Protein AF-A0AAV4SRV2-F1 (afdb_monomer_lite)

Structure (mmCIF, N/CA/C/O backbone):
data_AF-A0AAV4SRV2-F1
#
_entry.id   AF-A0AAV4SRV2-F1
#
loop_
_atom_site.group_PDB
_atom_site.id
_atom_site.type_symbol
_atom_site.label_atom_id
_atom_site.label_alt_id
_atom_site.label_comp_id
_atom_site.label_asym_id
_atom_site.label_entity_id
_atom_site.label_seq_id
_atom_site.pdbx_PDB_ins_code
_atom_site.Cartn_x
_atom_site.Cartn_y
_atom_site.Cartn_z
_atom_site.occupancy
_atom_site.B_iso_or_equiv
_ato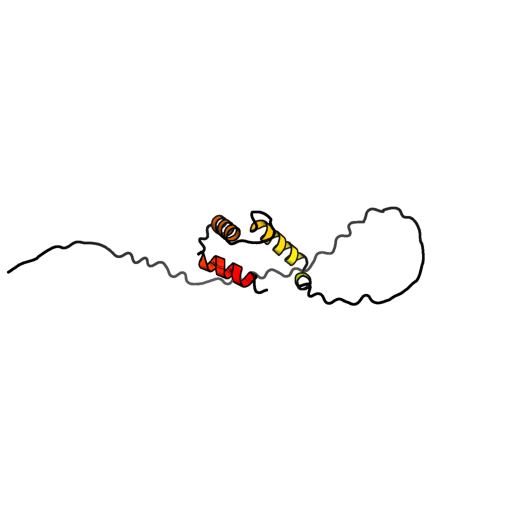m_site.auth_seq_id
_atom_site.auth_comp_id
_atom_site.auth_asym_id
_atom_site.auth_atom_id
_atom_site.pdbx_PDB_model_num
ATOM 1 N N . MET A 1 1 ? -61.526 36.265 12.325 1.00 52.81 1 MET A N 1
ATOM 2 C CA . MET A 1 1 ? -60.778 35.049 12.710 1.00 52.81 1 MET A CA 1
ATOM 3 C C . MET A 1 1 ? -59.721 34.845 11.639 1.00 52.81 1 MET A C 1
ATOM 5 O O . MET A 1 1 ? -60.104 34.505 10.536 1.00 52.81 1 MET A O 1
ATOM 9 N N . GLY A 1 2 ? -58.442 35.132 11.804 1.00 62.72 2 GLY A N 1
ATOM 10 C CA . GLY A 1 2 ? -57.659 35.759 12.860 1.00 62.72 2 GLY A CA 1
ATOM 11 C C . GLY A 1 2 ? -56.287 36.057 12.237 1.00 62.72 2 GLY A C 1
ATOM 12 O O . GLY A 1 2 ? -55.837 35.301 11.379 1.00 62.72 2 GLY A O 1
ATOM 13 N N . ASP A 1 3 ? -55.694 37.185 12.610 1.00 60.69 3 ASP A N 1
ATOM 14 C CA . ASP A 1 3 ? -54.291 37.527 12.382 1.00 60.69 3 ASP A CA 1
ATOM 15 C C . ASP A 1 3 ? -53.353 36.441 12.916 1.00 60.69 3 ASP A C 1
ATOM 17 O O . ASP A 1 3 ? -53.481 36.066 14.079 1.00 60.69 3 ASP A O 1
ATOM 21 N N . GLU A 1 4 ? -52.346 36.044 12.135 1.00 72.44 4 GLU A N 1
ATOM 22 C CA . GLU A 1 4 ? -51.075 35.558 12.684 1.00 72.44 4 GLU A CA 1
ATOM 23 C C . GLU A 1 4 ? -49.892 36.104 11.872 1.00 72.44 4 GLU A C 1
ATOM 25 O O . GLU A 1 4 ? -49.326 35.467 10.985 1.00 72.44 4 GLU A O 1
ATOM 30 N N . ASP A 1 5 ? -49.493 37.321 12.233 1.00 67.56 5 ASP A N 1
ATOM 31 C CA . ASP A 1 5 ? -48.118 37.795 12.137 1.00 67.56 5 ASP A CA 1
ATOM 32 C C . ASP A 1 5 ? -47.191 36.960 13.035 1.00 67.56 5 ASP A C 1
ATOM 34 O O . ASP A 1 5 ? -47.364 36.947 14.258 1.00 67.56 5 ASP A O 1
ATOM 38 N N . LYS A 1 6 ? -46.099 36.402 12.483 1.00 63.06 6 LYS A N 1
ATOM 39 C CA . LYS A 1 6 ? -44.810 36.396 13.206 1.00 63.06 6 LYS A CA 1
ATOM 40 C C . LYS A 1 6 ? -43.573 36.143 12.326 1.00 63.06 6 LYS A C 1
ATOM 42 O O . LYS A 1 6 ? -43.187 35.010 12.074 1.00 63.06 6 LYS A O 1
ATOM 47 N N . LYS A 1 7 ? -42.855 37.252 12.089 1.00 60.22 7 LYS A N 1
ATOM 48 C CA . LYS A 1 7 ? -41.436 37.454 12.472 1.00 60.22 7 LYS A CA 1
ATOM 49 C C . LYS A 1 7 ? -40.400 36.725 11.605 1.00 60.22 7 LYS A C 1
ATOM 51 O O . LYS A 1 7 ? -40.141 35.542 11.749 1.00 60.22 7 LYS A O 1
ATOM 56 N N . GLU A 1 8 ? -39.809 37.421 10.637 1.00 56.09 8 GLU A N 1
ATOM 57 C CA . GLU A 1 8 ? -38.620 38.282 10.795 1.00 56.09 8 GLU A CA 1
ATOM 58 C C . GLU A 1 8 ? -37.429 37.576 11.465 1.00 56.09 8 GLU A C 1
ATOM 60 O O . GLU A 1 8 ? -37.512 37.182 12.628 1.00 56.09 8 GLU A O 1
ATOM 65 N N . LYS A 1 9 ? -36.289 37.630 10.755 1.00 55.72 9 LYS A N 1
ATOM 66 C CA . LYS A 1 9 ? -34.881 37.704 11.207 1.00 55.72 9 LYS A CA 1
ATOM 67 C C . LYS A 1 9 ? -34.056 36.553 10.638 1.00 55.72 9 LYS A C 1
ATOM 69 O O . LYS A 1 9 ? -34.422 35.405 10.769 1.00 55.72 9 LYS A O 1
ATOM 74 N N . LYS A 1 10 ? -32.871 36.765 10.079 1.00 57.16 10 LYS A N 1
ATOM 75 C CA . LYS A 1 10 ? -32.070 37.952 9.749 1.00 57.16 10 LYS A CA 1
ATOM 76 C C . LYS A 1 10 ? -30.800 37.352 9.137 1.00 57.16 10 LYS A C 1
ATOM 78 O O . LYS A 1 10 ? -30.345 36.341 9.653 1.00 57.16 10 LYS A O 1
ATOM 83 N N . LYS A 1 11 ? -30.138 38.128 8.269 1.00 60.28 11 LYS A N 1
ATOM 84 C CA . LYS A 1 11 ? -28.663 38.202 8.167 1.00 60.28 11 LYS A CA 1
ATOM 85 C C . LYS A 1 11 ? -27.977 36.968 7.529 1.00 60.28 11 LYS A C 1
ATOM 87 O O . LYS A 1 11 ? -28.350 35.845 7.778 1.00 60.28 11 LYS A O 1
ATOM 92 N N . LYS A 1 12 ? -26.906 37.086 6.746 1.00 58.09 12 LYS A N 1
ATOM 93 C CA . LYS A 1 12 ? -26.068 38.230 6.364 1.00 58.09 12 LYS A CA 1
ATOM 94 C C . LYS A 1 12 ? -25.006 37.704 5.387 1.00 58.09 12 LYS A C 1
ATOM 96 O O . LYS A 1 12 ? -24.387 36.690 5.651 1.00 58.09 12 LYS A O 1
ATOM 101 N N . SER A 1 13 ? -24.796 38.467 4.319 1.00 55.97 13 SER A N 1
ATOM 102 C CA . SER A 1 13 ? -23.515 38.702 3.637 1.00 55.97 13 SER A CA 1
ATOM 103 C C . SER A 1 13 ? -22.696 37.525 3.092 1.00 55.97 13 SER A C 1
ATOM 105 O O . SER A 1 13 ? -21.892 36.922 3.785 1.00 55.97 13 SER A O 1
ATOM 107 N N . LYS A 1 14 ? -22.724 37.406 1.760 1.00 54.03 14 LYS A N 1
ATOM 108 C CA . LYS A 1 14 ? -21.634 37.853 0.869 1.00 54.03 14 LYS A CA 1
ATOM 109 C C . LYS A 1 14 ? -20.216 37.715 1.452 1.00 54.03 14 LYS A C 1
ATOM 111 O O . LYS A 1 14 ? -19.755 38.621 2.144 1.00 54.03 14 LYS A O 1
ATOM 116 N N . LYS A 1 15 ? -19.466 36.712 0.990 1.00 60.91 15 LYS A N 1
ATOM 117 C CA . LYS A 1 15 ? -18.038 36.904 0.709 1.00 60.91 15 LYS A CA 1
ATOM 118 C C . LYS A 1 15 ? -17.620 36.133 -0.539 1.00 60.91 15 LYS A C 1
ATOM 120 O O . LYS A 1 15 ? -17.230 34.980 -0.508 1.00 60.91 15 LYS A O 1
ATOM 125 N N . LYS A 1 16 ? -17.739 36.859 -1.647 1.00 56.34 16 LYS A N 1
ATOM 126 C CA . LYS A 1 16 ? -16.985 36.691 -2.883 1.00 56.34 16 LYS A CA 1
ATOM 127 C C . LYS A 1 16 ? -15.516 36.971 -2.546 1.00 56.34 16 LYS A C 1
ATOM 129 O O . LYS A 1 16 ? -15.200 38.127 -2.267 1.00 56.34 16 LYS A O 1
ATOM 134 N N . SER A 1 17 ? -14.649 35.962 -2.532 1.00 44.91 17 SER A N 1
ATOM 135 C CA . SER A 1 17 ? -13.218 36.188 -2.753 1.00 44.91 17 SER A CA 1
ATOM 136 C C . SER A 1 17 ? -12.937 35.898 -4.218 1.00 44.91 17 SER A C 1
ATOM 138 O O . SER A 1 17 ? -12.954 34.758 -4.666 1.00 44.91 17 SER A O 1
ATOM 140 N N . ALA A 1 18 ? -12.768 36.983 -4.963 1.00 54.28 18 ALA A N 1
ATOM 141 C CA . ALA A 1 18 ? -11.966 36.967 -6.164 1.00 54.28 18 ALA A CA 1
ATOM 142 C C . ALA A 1 18 ? -10.503 36.927 -5.717 1.00 54.28 18 ALA A C 1
ATOM 144 O O . ALA A 1 18 ? -10.102 37.744 -4.890 1.00 54.28 18 ALA A O 1
ATOM 145 N N . GLN A 1 19 ? -9.757 35.976 -6.249 1.00 52.06 19 GLN A N 1
ATOM 146 C CA . GLN A 1 19 ? -8.304 35.925 -6.250 1.00 52.06 19 GLN A CA 1
ATOM 147 C C . GLN A 1 19 ? -7.971 34.920 -7.352 1.00 52.06 19 GLN A C 1
ATOM 149 O O . GLN A 1 19 ? -8.610 33.877 -7.412 1.00 52.06 19 GLN A O 1
ATOM 154 N N . GLU A 1 20 ? -7.071 35.119 -8.288 1.00 45.84 20 GLU A N 1
ATOM 155 C CA . GLU A 1 20 ? -6.366 36.252 -8.876 1.00 45.84 20 GLU A CA 1
ATOM 156 C C . GLU A 1 20 ? -5.844 35.627 -10.180 1.00 45.84 20 GLU A C 1
ATOM 158 O O . GLU A 1 20 ? -5.565 34.427 -10.224 1.00 45.84 20 GLU A O 1
ATOM 163 N N . ALA A 1 21 ? -5.830 36.382 -11.272 1.00 44.75 21 ALA A N 1
ATOM 164 C CA . ALA A 1 21 ? -5.199 35.908 -12.489 1.00 44.75 21 ALA A CA 1
ATOM 165 C C . ALA A 1 21 ? -3.688 35.919 -12.253 1.00 44.75 21 ALA A C 1
ATOM 167 O O . ALA A 1 21 ? -3.121 37.001 -12.141 1.00 44.75 21 ALA A O 1
ATOM 168 N N . ASP A 1 22 ? -3.063 34.747 -12.201 1.00 44.78 22 ASP A N 1
ATOM 169 C CA . ASP A 1 22 ? -1.639 34.632 -12.481 1.00 44.78 22 ASP A CA 1
ATOM 170 C C . ASP A 1 22 ? -1.498 34.063 -13.889 1.00 44.78 22 ASP A C 1
ATOM 172 O O . ASP A 1 22 ? -1.885 32.933 -14.200 1.00 44.78 22 ASP A O 1
ATOM 176 N N . ALA A 1 23 ? -1.091 34.958 -14.776 1.00 47.69 23 ALA A N 1
ATOM 177 C CA . ALA A 1 23 ? -0.815 34.678 -16.158 1.00 47.69 23 ALA A CA 1
ATOM 178 C C . ALA A 1 23 ? 0.698 34.576 -16.319 1.00 47.69 23 ALA A C 1
ATOM 180 O O . ALA A 1 23 ? 1.412 35.523 -16.011 1.00 47.69 23 ALA A O 1
ATOM 181 N N . SER A 1 24 ? 1.092 33.497 -16.990 1.00 49.19 24 SER A N 1
ATOM 182 C CA . SER A 1 24 ? 2.280 33.377 -17.832 1.00 49.19 24 SER A CA 1
ATOM 183 C C . SER A 1 24 ? 3.637 33.114 -17.184 1.00 49.19 24 SER A C 1
ATOM 185 O O . SER A 1 24 ? 4.168 33.934 -16.451 1.00 49.19 24 SER A O 1
ATOM 187 N N . GLN A 1 25 ? 4.240 32.073 -17.778 1.00 49.16 25 GLN A N 1
ATOM 188 C CA . GLN A 1 25 ? 5.669 31.796 -17.962 1.00 49.16 25 GLN A CA 1
ATOM 189 C C . GLN A 1 25 ? 6.332 31.276 -16.684 1.00 49.16 25 GLN A C 1
ATOM 191 O O . GLN A 1 25 ? 6.283 31.925 -15.661 1.00 49.16 25 GLN A O 1
ATOM 196 N N . ASP A 1 26 ? 6.887 30.071 -16.656 1.00 49.72 26 ASP A N 1
ATOM 197 C CA . ASP A 1 26 ? 7.746 29.458 -17.664 1.00 49.72 26 ASP A CA 1
ATOM 198 C C . ASP A 1 26 ? 7.645 27.925 -17.644 1.00 49.72 26 ASP A C 1
ATOM 200 O O . ASP A 1 26 ? 7.465 27.274 -16.618 1.00 49.72 26 ASP A O 1
ATOM 204 N N . GLY A 1 27 ? 7.715 27.336 -18.837 1.00 52.62 27 GLY A N 1
ATOM 205 C CA . GLY A 1 27 ? 8.035 25.930 -18.965 1.00 52.62 27 GLY A CA 1
ATOM 206 C C . GLY A 1 27 ? 9.537 25.776 -18.807 1.00 52.62 27 GLY A C 1
ATOM 207 O O . GLY A 1 27 ? 10.268 26.013 -19.764 1.00 52.62 27 GLY A O 1
ATOM 208 N N . GLU A 1 28 ? 9.986 25.324 -17.645 1.00 45.34 28 GLU A N 1
ATOM 209 C CA . GLU A 1 28 ? 11.211 24.542 -17.568 1.00 45.34 28 GLU A CA 1
ATOM 210 C C . GLU A 1 28 ? 10.825 23.067 -17.632 1.00 45.34 28 GLU A C 1
ATOM 212 O O . GLU A 1 28 ? 10.387 22.434 -16.671 1.00 45.34 28 GLU A O 1
ATOM 217 N N . THR A 1 29 ? 10.996 22.498 -18.822 1.00 47.03 29 THR A N 1
ATOM 218 C CA . THR A 1 29 ? 11.353 21.093 -18.919 1.00 47.03 29 THR A CA 1
ATOM 219 C C . THR A 1 29 ? 12.584 20.912 -18.039 1.00 47.03 29 THR A C 1
ATOM 221 O O . THR A 1 29 ? 13.660 21.380 -18.407 1.00 47.03 29 THR A O 1
ATOM 224 N N . MET A 1 30 ? 12.459 20.241 -16.894 1.00 43.00 30 MET A N 1
ATOM 225 C CA . MET A 1 30 ? 13.624 19.598 -16.300 1.00 43.00 30 MET A CA 1
ATOM 226 C C . MET A 1 30 ? 14.063 18.510 -17.282 1.00 43.00 30 MET A C 1
ATOM 228 O O . MET A 1 30 ? 13.674 17.347 -17.190 1.00 43.00 30 MET A O 1
ATOM 232 N N . SER A 1 31 ? 14.850 18.919 -18.275 1.00 51.38 31 SER A N 1
ATOM 233 C CA . SER A 1 31 ? 15.871 18.094 -18.887 1.00 51.38 31 SER A CA 1
ATOM 234 C C . SER A 1 31 ? 16.780 17.656 -17.749 1.00 51.38 31 SER A C 1
ATOM 236 O O . SER A 1 31 ? 17.741 18.339 -17.400 1.00 51.38 31 SER A O 1
ATOM 238 N N . VAL A 1 32 ? 16.420 16.535 -17.124 1.00 59.53 32 VAL A N 1
ATOM 239 C CA . VAL A 1 32 ? 17.403 15.709 -16.444 1.00 59.53 32 VAL A CA 1
ATOM 240 C C . VAL A 1 32 ? 18.340 15.243 -17.542 1.00 59.53 32 VAL A C 1
ATOM 242 O O . VAL A 1 32 ? 18.019 14.374 -18.348 1.00 59.53 32 VAL A O 1
ATOM 245 N N . ASP A 1 33 ? 19.428 15.996 -17.641 1.00 46.66 33 ASP A N 1
ATOM 246 C CA . ASP A 1 33 ? 20.630 15.684 -18.378 1.00 46.66 33 ASP A CA 1
ATOM 247 C C . ASP A 1 33 ? 20.924 14.196 -18.193 1.00 46.66 33 ASP A C 1
ATOM 249 O O . ASP A 1 33 ? 21.262 13.720 -17.108 1.00 46.66 33 ASP A O 1
ATOM 253 N N . GLU A 1 34 ? 20.687 13.455 -19.268 1.00 55.88 34 GLU A N 1
ATOM 254 C CA . GLU A 1 34 ? 21.240 12.136 -19.474 1.00 55.88 34 GLU A CA 1
ATOM 255 C C . GLU A 1 34 ? 22.753 12.325 -19.575 1.00 55.88 34 GLU A C 1
ATOM 257 O O . GLU A 1 34 ? 23.307 12.494 -20.659 1.00 55.88 34 GLU A O 1
ATOM 262 N N . THR A 1 35 ? 23.419 12.345 -18.423 1.00 52.38 35 THR A N 1
ATOM 263 C CA . THR A 1 35 ? 24.854 12.110 -18.329 1.00 52.38 35 THR A CA 1
ATOM 264 C C . THR A 1 35 ? 25.058 10.612 -18.113 1.00 52.38 35 THR A C 1
ATOM 266 O O . THR A 1 35 ? 24.882 10.115 -16.994 1.00 52.38 35 THR A O 1
ATOM 269 N N . PRO A 1 36 ? 25.387 9.844 -19.168 1.00 54.22 36 PRO A N 1
ATOM 270 C CA . PRO A 1 36 ? 25.840 8.481 -18.990 1.00 54.22 36 PRO A CA 1
ATOM 271 C C . PRO A 1 36 ? 27.238 8.461 -18.350 1.00 54.22 36 PRO A C 1
ATOM 273 O O . PRO A 1 36 ? 28.160 9.140 -18.799 1.00 54.22 36 PRO A O 1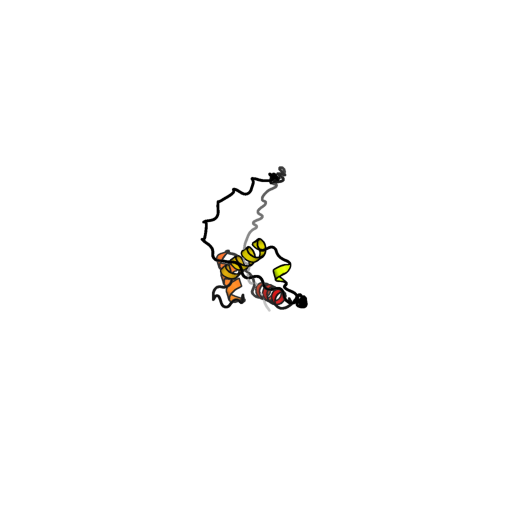
ATOM 276 N N . ASP A 1 37 ? 27.343 7.602 -17.334 1.00 49.81 37 ASP A N 1
ATOM 277 C CA . ASP A 1 37 ? 28.541 6.973 -16.767 1.00 49.81 37 ASP A CA 1
ATOM 278 C C . ASP A 1 37 ? 29.446 7.790 -15.827 1.00 49.81 37 ASP A C 1
ATOM 280 O O . ASP A 1 37 ? 29.909 8.892 -16.118 1.00 49.81 37 ASP A O 1
ATOM 284 N N . PRO A 1 38 ? 29.824 7.157 -14.702 1.00 50.41 38 PRO A N 1
ATOM 285 C CA . PRO A 1 38 ? 31.197 6.657 -14.678 1.00 50.41 38 PRO A CA 1
ATOM 286 C C . PRO A 1 38 ? 31.312 5.167 -14.306 1.00 50.41 38 PRO A C 1
ATOM 288 O O . PRO A 1 38 ? 30.833 4.717 -13.269 1.00 50.41 38 PRO A O 1
ATOM 291 N N . VAL A 1 39 ? 31.998 4.440 -15.196 1.00 55.00 39 VAL A N 1
ATOM 292 C CA . VAL A 1 39 ? 32.912 3.298 -14.983 1.00 55.00 39 VAL A CA 1
ATOM 293 C C . VAL A 1 39 ? 32.802 2.517 -13.657 1.00 55.00 39 VAL A C 1
ATOM 295 O O . VAL A 1 39 ? 33.062 3.083 -12.596 1.00 55.00 39 VAL A O 1
ATOM 298 N N . PRO A 1 40 ? 32.569 1.185 -13.686 1.00 57.84 40 PRO A N 1
ATOM 299 C CA . PRO A 1 40 ? 32.661 0.367 -12.481 1.00 57.84 40 PRO A CA 1
ATOM 300 C C . PRO A 1 40 ? 34.095 0.389 -11.934 1.00 57.84 40 PRO A C 1
ATOM 302 O O . PRO A 1 40 ? 35.032 -0.122 -12.552 1.00 57.84 40 PRO A O 1
ATOM 305 N N . GLU A 1 41 ? 34.254 1.001 -10.763 1.00 54.41 41 GLU A N 1
ATOM 306 C CA . GLU A 1 41 ? 35.500 1.047 -10.014 1.00 54.41 41 GLU A CA 1
ATOM 307 C C . GLU A 1 41 ? 35.839 -0.364 -9.512 1.00 54.41 41 GLU A C 1
ATOM 309 O O . GLU A 1 41 ? 35.104 -1.000 -8.755 1.00 54.41 41 GLU A O 1
ATOM 314 N N . SER A 1 42 ? 36.960 -0.873 -10.014 1.00 58.97 42 SER A N 1
ATOM 315 C CA . SER A 1 42 ? 37.566 -2.151 -9.665 1.00 58.97 42 SER A CA 1
ATOM 316 C C . SER A 1 42 ? 37.974 -2.173 -8.188 1.00 58.97 42 SER A C 1
ATOM 318 O O . SER A 1 42 ? 39.097 -1.801 -7.848 1.00 58.97 42 SER A O 1
ATOM 320 N N . ILE A 1 43 ? 37.098 -2.664 -7.312 1.00 60.28 43 ILE A N 1
ATOM 321 C CA . ILE A 1 43 ? 37.473 -3.047 -5.946 1.00 60.28 43 ILE A CA 1
ATOM 322 C C . ILE A 1 43 ? 38.065 -4.469 -6.005 1.00 60.28 43 ILE A C 1
ATOM 324 O O . ILE A 1 43 ? 37.368 -5.388 -6.436 1.00 60.28 43 ILE A O 1
ATOM 328 N N . PRO A 1 44 ? 39.336 -4.687 -5.613 1.00 47.59 44 PRO A N 1
ATOM 329 C CA . PRO A 1 44 ? 39.943 -6.014 -5.637 1.00 47.59 44 PRO A CA 1
ATOM 330 C C . PRO A 1 44 ? 39.322 -6.921 -4.564 1.00 47.59 44 PRO A C 1
ATOM 332 O O . PRO A 1 44 ? 39.259 -6.562 -3.388 1.00 47.59 44 PRO A O 1
ATOM 335 N N . GLU A 1 45 ? 38.877 -8.110 -4.971 1.00 53.28 45 GLU A N 1
ATOM 336 C CA . GLU A 1 45 ? 38.341 -9.137 -4.073 1.00 53.28 45 GLU A CA 1
ATOM 337 C C . GLU A 1 45 ? 39.419 -9.668 -3.098 1.00 53.28 45 GLU A C 1
ATOM 339 O O . GLU A 1 45 ? 40.579 -9.845 -3.490 1.00 53.28 45 GLU A O 1
ATOM 344 N N . PRO A 1 46 ? 39.072 -9.973 -1.830 1.00 46.59 46 PRO A N 1
ATOM 345 C CA . PRO A 1 46 ? 39.982 -10.635 -0.901 1.00 46.59 46 PRO A CA 1
ATOM 346 C C . PRO A 1 46 ? 40.240 -12.087 -1.329 1.00 46.59 46 PRO A C 1
ATOM 348 O O . PRO A 1 46 ? 39.322 -12.887 -1.499 1.00 46.59 46 PRO A O 1
ATOM 351 N N . ILE A 1 47 ? 41.522 -12.427 -1.468 1.00 49.97 47 ILE A N 1
ATOM 352 C CA . ILE A 1 47 ? 42.026 -13.738 -1.890 1.00 49.97 47 ILE A CA 1
ATOM 353 C C . ILE A 1 47 ? 41.689 -14.777 -0.812 1.00 49.97 47 ILE A C 1
ATOM 355 O O . ILE A 1 47 ? 42.363 -14.860 0.216 1.00 49.97 47 ILE A O 1
ATOM 359 N N . ILE A 1 48 ? 40.653 -15.582 -1.043 1.00 54.53 48 ILE A N 1
ATOM 360 C CA . ILE A 1 48 ? 40.366 -16.761 -0.223 1.00 54.53 48 ILE A CA 1
ATOM 361 C C . ILE A 1 48 ? 41.108 -17.949 -0.840 1.00 54.53 48 ILE A C 1
ATOM 363 O O . ILE A 1 48 ? 40.832 -18.385 -1.955 1.00 54.53 48 ILE A O 1
ATOM 367 N N . THR A 1 49 ? 42.102 -18.432 -0.105 1.00 45.84 49 THR A N 1
ATOM 368 C CA . THR A 1 49 ? 42.933 -19.600 -0.407 1.00 45.84 49 THR A CA 1
ATOM 369 C C . THR A 1 49 ? 42.095 -20.865 -0.677 1.00 45.84 49 THR A C 1
ATOM 371 O O . THR A 1 49 ? 41.132 -21.144 0.033 1.00 45.84 49 THR A O 1
ATOM 374 N N . ALA A 1 50 ? 42.503 -21.623 -1.704 1.00 43.44 50 ALA A N 1
ATOM 375 C CA . ALA A 1 50 ? 41.900 -22.852 -2.250 1.00 43.44 50 ALA A CA 1
ATOM 376 C C . ALA A 1 50 ? 41.724 -24.017 -1.239 1.00 43.44 50 ALA A C 1
ATOM 378 O O . ALA A 1 50 ? 42.275 -23.961 -0.137 1.00 43.44 50 ALA A O 1
ATOM 379 N N . PRO A 1 51 ? 41.028 -25.123 -1.612 1.00 53.56 51 PRO A N 1
ATOM 380 C CA . PRO A 1 51 ? 41.750 -26.258 -2.227 1.00 53.56 51 PRO A CA 1
ATOM 381 C C . PRO A 1 51 ? 40.888 -27.051 -3.269 1.00 53.56 51 PRO A C 1
ATOM 383 O O . PRO A 1 51 ? 39.952 -26.485 -3.824 1.00 53.56 51 PRO A O 1
ATOM 386 N N . PRO A 1 52 ? 41.247 -28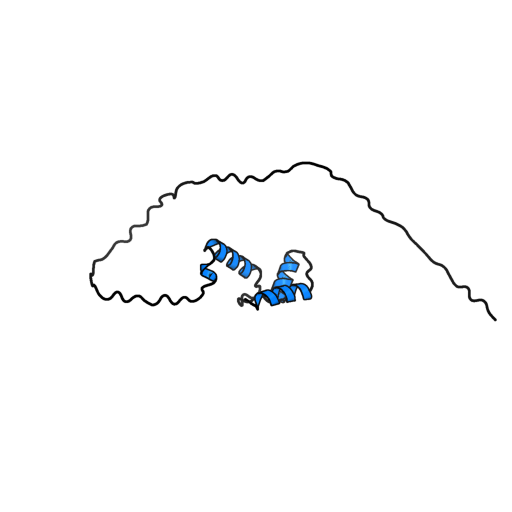.289 -3.674 1.00 51.88 52 PRO A N 1
ATOM 387 C CA . PRO A 1 52 ? 41.601 -28.673 -5.036 1.00 51.88 52 PRO A CA 1
ATOM 388 C C . PRO A 1 52 ? 40.456 -29.290 -5.865 1.00 51.88 52 PRO A C 1
ATOM 390 O O . PRO A 1 52 ? 39.373 -29.622 -5.391 1.00 51.88 52 PRO A O 1
ATOM 393 N N . THR A 1 53 ? 40.782 -29.474 -7.141 1.00 53.06 53 THR A N 1
ATOM 394 C CA . THR A 1 53 ? 40.040 -30.136 -8.215 1.00 53.06 53 THR A CA 1
ATOM 395 C C . THR A 1 53 ? 39.415 -31.488 -7.846 1.00 53.06 53 THR A C 1
ATOM 397 O O . THR A 1 53 ? 40.063 -32.381 -7.304 1.00 53.06 53 THR A O 1
ATOM 400 N N . MET A 1 54 ? 38.166 -31.688 -8.276 1.00 57.06 54 MET A N 1
ATOM 401 C CA . MET A 1 54 ? 37.616 -33.015 -8.556 1.00 57.06 54 MET A CA 1
ATOM 402 C C . MET A 1 54 ? 36.649 -32.956 -9.741 1.00 57.06 54 MET A C 1
ATOM 404 O O . MET A 1 54 ? 35.518 -32.483 -9.657 1.00 57.06 54 MET A O 1
ATOM 408 N N . GLU A 1 55 ? 37.142 -33.438 -10.876 1.00 55.44 55 GLU A N 1
ATOM 409 C CA . GLU A 1 55 ? 36.385 -33.707 -12.089 1.00 55.44 55 GLU A CA 1
ATOM 410 C C . GLU A 1 55 ? 35.427 -34.888 -11.865 1.00 55.44 55 GLU A C 1
ATOM 412 O O . GLU A 1 55 ? 35.851 -35.964 -11.439 1.00 55.44 55 GLU A O 1
ATOM 417 N N . LYS A 1 56 ? 34.144 -34.737 -12.224 1.00 49.91 56 LYS A N 1
ATOM 418 C CA . LYS A 1 56 ? 33.277 -35.867 -12.604 1.00 49.91 56 LYS A CA 1
ATOM 419 C C . LYS A 1 56 ? 32.104 -35.403 -13.469 1.00 49.91 56 LYS A C 1
ATOM 421 O O . LYS A 1 56 ? 31.188 -34.723 -13.022 1.00 49.91 56 LYS A O 1
ATOM 426 N N . LYS A 1 57 ? 32.143 -35.816 -14.737 1.00 48.16 57 LYS A N 1
ATOM 427 C CA . LYS A 1 57 ? 31.059 -35.719 -15.723 1.00 48.16 57 LYS A CA 1
ATOM 428 C C . LYS A 1 57 ? 29.896 -36.627 -15.298 1.00 48.16 57 LYS A C 1
ATOM 430 O O . LYS A 1 57 ? 30.137 -37.807 -15.067 1.00 48.16 57 LYS A O 1
ATOM 435 N N . SER A 1 58 ? 28.652 -36.134 -15.268 1.00 39.50 58 SER A N 1
ATOM 436 C CA . SER A 1 58 ? 27.459 -36.930 -15.635 1.00 39.50 58 SER A CA 1
ATOM 437 C C . SER A 1 58 ? 26.149 -36.117 -15.670 1.00 39.50 58 SER A C 1
ATOM 439 O O . SER A 1 58 ? 25.765 -35.451 -14.717 1.00 39.50 58 SER A O 1
ATOM 441 N N . SER A 1 59 ? 25.420 -36.272 -16.781 1.00 49.56 59 SER A N 1
ATOM 442 C CA . SER A 1 59 ? 23.979 -36.029 -16.983 1.00 49.56 59 SER A CA 1
ATOM 443 C C . SER A 1 59 ? 23.434 -34.590 -17.014 1.00 49.56 59 SER A C 1
ATOM 445 O O . SER A 1 59 ? 22.757 -34.106 -16.112 1.00 49.56 59 SER A O 1
ATOM 447 N N . THR A 1 60 ? 23.555 -33.972 -18.188 1.00 54.34 60 THR A N 1
ATOM 448 C CA . THR A 1 60 ? 22.599 -32.976 -18.684 1.00 54.34 60 THR A CA 1
ATOM 449 C C . THR A 1 60 ? 21.222 -33.631 -18.855 1.00 54.34 60 THR A C 1
ATOM 451 O O . THR A 1 60 ? 20.944 -34.237 -19.889 1.00 54.34 60 THR A O 1
ATOM 454 N N . LYS A 1 61 ? 20.322 -33.508 -17.874 1.00 57.47 61 LYS A N 1
ATOM 455 C CA . LYS A 1 61 ? 18.879 -33.653 -18.125 1.00 57.47 61 LYS A CA 1
ATOM 456 C C . LYS A 1 61 ? 18.190 -32.378 -17.678 1.00 57.47 61 LYS A C 1
ATOM 458 O O . LYS A 1 61 ? 18.024 -32.118 -16.492 1.00 57.47 61 LYS A O 1
ATOM 463 N N . ARG A 1 62 ? 17.874 -31.559 -18.682 1.00 60.25 62 ARG A N 1
ATOM 464 C CA . ARG A 1 62 ? 17.231 -30.248 -18.584 1.00 60.25 62 ARG A CA 1
ATOM 465 C C . ARG A 1 62 ? 16.048 -30.355 -17.624 1.00 60.25 62 ARG A C 1
ATOM 467 O O . ARG A 1 62 ? 15.044 -30.992 -17.937 1.00 60.25 62 ARG A O 1
ATOM 474 N N . LYS A 1 63 ? 16.207 -29.774 -16.436 1.00 56.78 63 LYS A N 1
ATOM 475 C CA . LYS A 1 63 ? 15.123 -29.596 -15.476 1.00 56.78 63 LYS A CA 1
ATOM 476 C C . LYS A 1 63 ? 14.091 -28.729 -16.182 1.00 56.78 63 LYS A C 1
ATOM 478 O O . LYS A 1 63 ? 14.439 -27.657 -16.672 1.00 56.78 63 LYS A O 1
ATOM 483 N N . ALA A 1 64 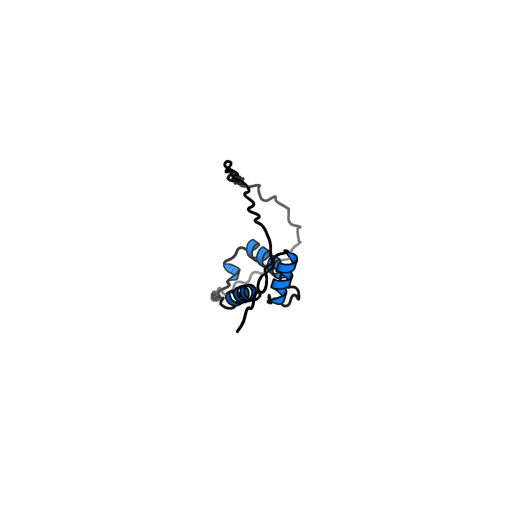? 12.876 -29.254 -16.330 1.00 61.59 64 ALA A N 1
ATOM 484 C CA . ALA A 1 64 ? 11.780 -28.546 -16.967 1.00 61.59 64 ALA A CA 1
ATOM 485 C C . ALA A 1 64 ? 11.726 -27.130 -16.391 1.00 61.59 64 ALA A C 1
ATOM 487 O O . ALA A 1 64 ? 11.675 -26.965 -15.168 1.00 61.59 64 ALA A O 1
ATOM 488 N N . HIS A 1 65 ? 11.784 -26.136 -17.276 1.00 58.75 65 HIS A N 1
ATOM 489 C CA . HIS A 1 65 ? 11.415 -24.773 -16.954 1.00 58.75 65 HIS A CA 1
ATOM 490 C C . HIS A 1 65 ? 9.942 -24.845 -16.562 1.00 58.75 65 HIS A C 1
ATOM 492 O O . HIS A 1 65 ? 9.054 -24.782 -17.410 1.00 58.75 65 HIS A O 1
ATOM 498 N N . ARG A 1 66 ? 9.680 -25.111 -15.278 1.00 57.50 66 ARG A N 1
ATOM 499 C CA . ARG A 1 66 ? 8.374 -24.853 -14.703 1.00 57.50 66 ARG A CA 1
ATOM 500 C C . ARG A 1 66 ? 8.225 -23.353 -14.835 1.00 57.50 66 ARG A C 1
ATOM 502 O O . ARG A 1 66 ? 8.825 -22.603 -14.076 1.00 57.50 66 ARG A O 1
ATOM 509 N N . CYS A 1 67 ? 7.505 -22.946 -15.872 1.00 57.22 67 CYS A N 1
ATOM 510 C CA . CYS A 1 67 ? 6.965 -21.611 -15.997 1.00 57.22 67 CYS A CA 1
ATOM 511 C C . CYS A 1 67 ? 5.911 -21.490 -14.893 1.00 57.22 67 CYS A C 1
ATOM 513 O O . CYS A 1 67 ? 4.724 -21.688 -15.115 1.00 57.22 67 CYS A O 1
ATOM 515 N N . GLY A 1 68 ? 6.385 -21.330 -13.658 1.00 61.53 68 GLY A N 1
ATOM 516 C CA . GLY A 1 68 ? 5.612 -20.679 -12.624 1.00 61.53 68 GLY A CA 1
ATOM 517 C C . GLY A 1 68 ? 5.643 -19.206 -12.981 1.00 61.53 68 GLY A C 1
ATOM 518 O O . GLY A 1 68 ? 6.718 -18.649 -13.216 1.00 61.53 68 GLY A O 1
ATOM 519 N N . SER A 1 69 ? 4.472 -18.611 -13.114 1.00 64.38 69 SER A N 1
ATOM 520 C CA . SER A 1 69 ? 4.269 -17.184 -13.311 1.00 64.38 69 SER A CA 1
ATOM 521 C C . SER A 1 69 ? 4.802 -16.422 -12.094 1.00 64.38 69 SER A C 1
ATOM 523 O O . SER A 1 69 ? 4.059 -16.054 -11.191 1.00 64.38 69 SER A O 1
ATOM 525 N N . ASN A 1 70 ? 6.120 -16.210 -12.043 1.00 79.56 70 ASN A N 1
ATOM 526 C CA . ASN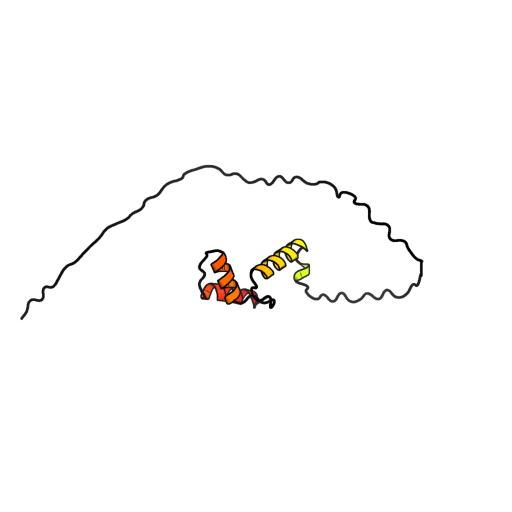 A 1 70 ? 6.740 -15.322 -11.071 1.00 79.56 70 ASN A CA 1
ATOM 527 C C . ASN A 1 70 ? 6.444 -13.887 -11.507 1.00 79.56 70 ASN A C 1
ATOM 529 O O . ASN A 1 70 ? 7.203 -13.300 -12.276 1.00 79.56 70 ASN A O 1
ATOM 533 N N . VAL A 1 71 ? 5.352 -13.319 -10.996 1.00 82.69 71 VAL A N 1
ATOM 534 C CA . VAL A 1 71 ? 4.998 -11.902 -11.187 1.00 82.69 71 VAL A CA 1
ATOM 535 C C . VAL A 1 71 ? 6.171 -10.996 -10.777 1.00 82.69 71 VAL A C 1
ATOM 537 O O . VAL A 1 71 ? 6.508 -10.049 -11.479 1.00 82.69 71 VAL A O 1
ATOM 540 N N . PHE A 1 72 ? 6.912 -11.381 -9.730 1.00 82.12 72 PHE A N 1
ATOM 541 C CA . PHE A 1 72 ? 8.152 -10.721 -9.295 1.00 82.12 72 PHE A CA 1
ATOM 542 C C . PHE A 1 72 ? 9.273 -10.684 -10.350 1.00 82.12 72 PHE A C 1
ATOM 544 O O . PHE A 1 72 ? 10.118 -9.799 -10.292 1.00 82.12 72 PHE A O 1
ATOM 551 N N . ALA A 1 73 ? 9.303 -11.614 -11.312 1.00 83.88 73 ALA A N 1
ATOM 552 C CA . ALA A 1 73 ? 10.317 -11.636 -12.371 1.00 83.88 73 ALA A CA 1
ATOM 553 C C . ALA A 1 73 ? 10.039 -10.621 -13.496 1.00 83.88 73 ALA A C 1
ATOM 555 O O . ALA A 1 73 ? 10.907 -10.406 -14.339 1.00 83.88 73 ALA A O 1
ATOM 556 N N . MET A 1 74 ? 8.853 -10.001 -13.520 1.00 85.50 74 MET A N 1
ATOM 557 C CA . MET A 1 74 ? 8.508 -8.933 -14.469 1.00 85.50 74 MET A CA 1
ATOM 558 C C . MET A 1 74 ? 9.059 -7.561 -14.039 1.00 85.50 74 MET A C 1
ATOM 560 O O . MET A 1 74 ? 9.081 -6.627 -14.838 1.00 85.50 74 MET A O 1
ATOM 564 N N . PHE A 1 75 ? 9.528 -7.433 -12.793 1.00 88.50 75 PHE A N 1
ATOM 565 C CA . PHE A 1 75 ? 10.048 -6.188 -12.227 1.00 88.50 75 PHE A CA 1
ATOM 566 C C . PHE A 1 75 ? 11.568 -6.250 -12.027 1.00 88.50 75 PHE A C 1
ATOM 568 O O . PHE A 1 75 ? 12.149 -7.313 -11.811 1.00 88.50 75 PHE A O 1
ATOM 575 N N . THR A 1 76 ? 12.237 -5.094 -12.085 1.00 93.12 76 THR A N 1
ATOM 576 C CA . THR A 1 76 ? 13.666 -5.002 -11.752 1.00 93.12 76 THR A CA 1
ATOM 577 C C . THR A 1 76 ? 13.871 -5.176 -10.247 1.00 93.12 76 THR A C 1
ATOM 579 O O . THR A 1 76 ? 13.000 -4.828 -9.451 1.00 93.12 76 THR A O 1
ATOM 582 N N . GLN A 1 77 ? 15.051 -5.652 -9.836 1.00 89.81 77 GLN A N 1
ATOM 583 C CA . GLN A 1 77 ? 15.368 -5.815 -8.409 1.00 89.81 77 GLN A CA 1
ATOM 584 C C . GLN A 1 77 ? 15.253 -4.503 -7.617 1.00 89.81 77 GLN A C 1
ATOM 586 O O . GLN A 1 77 ? 14.822 -4.522 -6.470 1.00 89.81 77 GLN A O 1
ATOM 591 N N . ARG A 1 78 ? 15.561 -3.356 -8.242 1.00 91.94 78 ARG A N 1
ATOM 592 C CA . ARG A 1 78 ? 15.348 -2.036 -7.631 1.00 91.94 78 ARG A CA 1
ATOM 593 C C . ARG A 1 78 ? 13.865 -1.782 -7.332 1.00 91.94 78 ARG A C 1
ATOM 595 O O . ARG A 1 78 ? 13.540 -1.458 -6.201 1.00 91.94 78 ARG A O 1
ATOM 602 N N . LYS A 1 79 ? 12.967 -1.997 -8.302 1.00 92.31 79 LYS A N 1
ATOM 603 C CA . LYS A 1 79 ? 11.517 -1.818 -8.096 1.00 92.31 79 LYS A CA 1
ATOM 604 C C . LYS A 1 79 ? 10.980 -2.755 -7.021 1.00 92.31 79 LYS A C 1
ATOM 606 O O . LYS A 1 79 ? 10.194 -2.353 -6.178 1.00 92.31 79 LYS A O 1
ATOM 611 N N . VAL A 1 80 ? 11.445 -4.003 -7.023 1.00 91.50 80 VAL A N 1
ATOM 612 C CA . VAL A 1 80 ? 11.116 -4.977 -5.975 1.00 91.50 80 VAL A CA 1
ATOM 613 C C . VAL A 1 80 ? 11.504 -4.459 -4.589 1.00 91.50 80 VAL A C 1
ATOM 615 O O . VAL A 1 80 ? 10.741 -4.634 -3.641 1.00 91.50 80 VAL A O 1
ATOM 618 N N . GLN A 1 81 ? 12.670 -3.829 -4.466 1.00 93.44 81 GLN A N 1
ATOM 619 C CA . GLN A 1 81 ? 13.124 -3.258 -3.204 1.00 93.44 81 GLN A CA 1
ATOM 620 C C . GLN A 1 81 ? 12.271 -2.052 -2.778 1.00 93.44 81 GLN A C 1
ATOM 622 O O . GLN A 1 81 ? 11.831 -2.011 -1.634 1.00 93.44 81 GLN A O 1
ATOM 627 N N . GLU A 1 82 ? 11.960 -1.142 -3.704 1.00 94.19 82 GLU A N 1
ATOM 628 C CA . GLU A 1 82 ? 11.076 0.010 -3.456 1.00 94.19 82 GLU A CA 1
ATOM 629 C C . GLU A 1 82 ? 9.687 -0.436 -2.967 1.00 94.19 82 GLU A C 1
ATOM 631 O O . GLU A 1 82 ? 9.174 0.095 -1.982 1.00 94.19 82 GLU A O 1
ATOM 636 N N . PHE A 1 83 ? 9.100 -1.466 -3.590 1.00 91.38 83 PHE A N 1
ATOM 637 C CA . PHE A 1 83 ? 7.818 -2.016 -3.143 1.00 91.38 83 PHE A CA 1
ATOM 638 C C . PHE A 1 83 ? 7.905 -2.618 -1.742 1.00 91.38 83 PHE A C 1
ATOM 640 O O . PHE A 1 83 ? 7.015 -2.387 -0.930 1.00 91.38 83 PHE A O 1
ATOM 647 N N . LYS A 1 84 ? 8.973 -3.360 -1.429 1.00 92.31 84 LYS A N 1
ATOM 648 C CA . LYS A 1 84 ? 9.157 -3.927 -0.084 1.00 92.31 84 LYS A CA 1
ATOM 649 C C . LYS A 1 84 ? 9.228 -2.845 0.985 1.00 92.31 84 LYS A C 1
ATOM 651 O O . LYS A 1 84 ? 8.591 -2.989 2.021 1.00 92.31 84 LYS A O 1
ATOM 656 N N . GLU A 1 85 ? 9.980 -1.781 0.733 1.00 94.25 85 GLU A N 1
ATOM 657 C CA . GLU A 1 85 ? 10.124 -0.670 1.677 1.00 94.25 85 GLU A CA 1
ATOM 658 C C . GLU A 1 85 ? 8.802 0.074 1.879 1.00 94.25 85 GLU A C 1
ATOM 660 O O . GLU A 1 85 ? 8.431 0.354 3.018 1.00 94.25 85 GLU A O 1
ATOM 665 N N . ALA A 1 86 ? 8.052 0.314 0.799 1.00 93.38 86 ALA A N 1
ATOM 666 C CA . ALA A 1 86 ? 6.724 0.915 0.881 1.00 93.38 86 ALA A CA 1
ATOM 667 C C . ALA A 1 86 ? 5.742 0.039 1.677 1.00 93.38 86 ALA A C 1
ATOM 669 O O . ALA A 1 86 ? 5.058 0.546 2.563 1.00 93.38 86 ALA A O 1
ATOM 670 N N . PHE A 1 87 ? 5.714 -1.275 1.424 1.00 93.81 87 PHE A N 1
ATOM 671 C CA . PHE A 1 87 ? 4.892 -2.212 2.198 1.00 93.81 87 PHE A CA 1
ATOM 672 C C . PHE A 1 87 ? 5.249 -2.172 3.684 1.00 93.81 87 PHE A C 1
ATOM 674 O O . PHE A 1 87 ? 4.358 -2.069 4.516 1.00 93.81 87 PHE A O 1
ATOM 681 N N . GLN A 1 88 ? 6.543 -2.173 4.014 1.00 93.31 88 GLN A N 1
ATOM 682 C CA . GLN A 1 88 ? 7.017 -2.107 5.398 1.00 93.31 88 GLN A CA 1
ATOM 683 C C . GLN A 1 88 ? 6.632 -0.812 6.129 1.00 93.31 88 GLN A C 1
ATOM 685 O O . GLN A 1 88 ? 6.642 -0.792 7.358 1.00 93.31 88 GLN A O 1
ATOM 690 N N . LEU A 1 89 ? 6.392 0.274 5.391 1.00 92.75 89 LEU A N 1
ATOM 691 C CA . LEU A 1 89 ? 6.001 1.567 5.949 1.00 92.75 89 LEU A CA 1
ATOM 692 C C . LEU A 1 89 ? 4.498 1.629 6.238 1.00 92.75 89 LEU A C 1
ATOM 694 O O . LEU A 1 89 ? 4.094 2.270 7.207 1.00 92.75 89 LEU A O 1
ATOM 698 N N . ILE A 1 90 ? 3.694 0.979 5.395 1.00 94.56 90 ILE A N 1
ATOM 699 C CA . ILE A 1 90 ? 2.233 0.966 5.506 1.00 94.56 90 ILE A CA 1
ATOM 700 C C . ILE A 1 90 ? 1.786 -0.068 6.545 1.00 94.56 90 ILE A C 1
ATOM 702 O O . ILE A 1 90 ? 1.013 0.278 7.433 1.00 94.56 90 ILE A O 1
ATOM 706 N N . ASP A 1 91 ? 2.297 -1.299 6.449 1.00 95.38 91 ASP A N 1
ATOM 707 C CA . ASP A 1 91 ? 1.986 -2.441 7.320 1.00 95.38 91 ASP A CA 1
ATOM 708 C C . ASP A 1 91 ? 2.492 -2.197 8.758 1.00 95.38 91 ASP A C 1
ATOM 710 O O . ASP A 1 91 ? 3.691 -2.318 9.049 1.00 95.38 91 ASP A O 1
ATOM 714 N N . GLN A 1 92 ? 1.584 -1.789 9.656 1.00 93.94 92 GLN A N 1
ATOM 715 C CA . GLN A 1 92 ? 1.942 -1.365 11.013 1.00 93.94 92 GLN A CA 1
ATOM 716 C C . GLN A 1 92 ? 2.240 -2.551 11.932 1.00 93.94 92 GLN A C 1
ATOM 718 O O . GLN A 1 92 ? 3.120 -2.456 12.799 1.00 93.94 92 GLN A O 1
ATOM 723 N N . ASP A 1 93 ? 1.510 -3.655 11.772 1.00 92.31 93 ASP A N 1
ATOM 724 C CA . ASP A 1 93 ? 1.626 -4.842 12.620 1.00 92.31 93 ASP A CA 1
ATOM 725 C C . ASP A 1 93 ? 2.597 -5.899 12.066 1.00 92.31 93 ASP A C 1
ATOM 727 O O . ASP A 1 93 ? 3.049 -6.771 12.820 1.00 92.31 93 ASP A O 1
ATOM 731 N N . LYS A 1 94 ? 3.045 -5.725 10.817 1.00 92.44 94 LYS A N 1
ATOM 732 C CA . LYS A 1 94 ? 4.056 -6.539 10.129 1.00 92.44 94 LYS A CA 1
ATOM 733 C C . LYS A 1 94 ? 3.599 -7.971 9.897 1.00 92.44 94 LYS A C 1
ATOM 735 O O . LYS A 1 94 ? 4.430 -8.891 9.914 1.00 92.44 94 LYS A O 1
ATOM 740 N N . ASP A 1 95 ? 2.303 -8.169 9.698 1.00 92.50 95 ASP A N 1
ATOM 741 C CA . ASP A 1 95 ? 1.737 -9.477 9.380 1.00 92.50 95 ASP A CA 1
ATOM 742 C C . ASP A 1 95 ? 1.881 -9.840 7.883 1.00 92.50 95 ASP A C 1
ATOM 744 O O . ASP A 1 95 ? 1.701 -11.003 7.500 1.00 92.50 95 ASP A O 1
ATOM 748 N N . GLY A 1 96 ? 2.313 -8.875 7.059 1.00 91.69 96 GLY A N 1
ATOM 749 C CA . GLY A 1 96 ? 2.501 -9.015 5.618 1.00 91.69 96 GLY A CA 1
ATOM 750 C C . GLY A 1 96 ? 1.249 -8.716 4.790 1.00 91.69 96 GLY A C 1
ATOM 751 O O . GLY A 1 96 ? 1.287 -8.898 3.568 1.00 91.69 96 GLY A O 1
ATOM 752 N N . PHE A 1 97 ? 0.168 -8.258 5.417 1.00 91.50 97 PHE A N 1
ATOM 753 C CA . PHE A 1 97 ? -1.091 -7.878 4.797 1.00 91.50 97 PHE A CA 1
ATOM 754 C C . PHE A 1 97 ? -1.424 -6.428 5.140 1.00 91.50 97 PHE A C 1
ATOM 756 O O . PHE A 1 97 ? -1.406 -6.003 6.283 1.00 91.50 97 PHE A O 1
ATOM 763 N N . ILE A 1 98 ? -1.790 -5.648 4.127 1.00 93.12 98 ILE A N 1
ATOM 764 C CA . ILE A 1 98 ? -2.250 -4.279 4.359 1.00 93.12 98 ILE A CA 1
ATOM 765 C C . ILE A 1 98 ? -3.752 -4.322 4.630 1.00 93.12 98 ILE A C 1
ATOM 767 O O . ILE A 1 98 ? -4.541 -4.666 3.743 1.00 93.12 98 ILE A O 1
ATOM 771 N N . THR A 1 99 ? -4.155 -3.952 5.843 1.00 93.38 99 THR A N 1
ATOM 772 C CA . THR A 1 99 ? -5.567 -3.833 6.211 1.00 93.38 99 THR A CA 1
ATOM 773 C C . THR A 1 99 ? -6.075 -2.397 6.050 1.00 93.38 99 THR A C 1
ATOM 775 O O . THR A 1 99 ? -5.320 -1.433 5.909 1.00 93.38 99 THR A O 1
ATOM 778 N N . LYS A 1 100 ? -7.400 -2.220 6.126 1.00 94.19 100 LYS A N 1
ATOM 779 C CA . LYS A 1 100 ? -8.032 -0.889 6.142 1.00 94.19 100 LYS A CA 1
ATOM 780 C C . LYS A 1 100 ? -7.516 -0.013 7.291 1.00 94.19 100 LYS A C 1
ATOM 782 O O . LYS A 1 100 ? -7.432 1.204 7.140 1.00 94.19 100 LYS A O 1
ATOM 787 N N . SER A 1 101 ? -7.164 -0.625 8.425 1.00 93.75 101 SER A N 1
ATOM 788 C CA . SER A 1 101 ? -6.608 0.096 9.572 1.00 93.75 101 SER A CA 1
ATOM 789 C C . SER A 1 101 ? -5.218 0.650 9.259 1.00 93.75 101 SER A C 1
ATOM 791 O O . SER A 1 101 ? -4.949 1.808 9.572 1.00 93.75 101 SER A O 1
ATOM 793 N N . ASP A 1 102 ? -4.366 -0.133 8.595 1.00 94.81 102 ASP A N 1
ATOM 794 C CA . ASP A 1 102 ? -3.010 0.281 8.211 1.00 94.81 102 ASP A CA 1
ATOM 795 C C . ASP A 1 102 ? -3.032 1.447 7.223 1.00 94.81 102 ASP A C 1
ATOM 797 O O . ASP A 1 102 ? -2.317 2.438 7.397 1.00 94.81 102 ASP A O 1
ATOM 801 N N . LEU A 1 103 ? -3.916 1.379 6.220 1.00 93.75 103 LEU A N 1
ATOM 802 C CA . LEU A 1 103 ? -4.098 2.481 5.275 1.00 93.75 103 LEU A CA 1
ATOM 803 C C . LEU A 1 103 ? -4.599 3.743 5.970 1.00 93.75 103 LEU A C 1
ATOM 805 O O . LEU A 1 103 ? -4.054 4.817 5.728 1.00 93.75 103 LEU A O 1
ATOM 809 N N . LYS A 1 104 ? -5.595 3.625 6.853 1.00 93.50 104 LYS A N 1
ATOM 810 C CA . LYS A 1 104 ? -6.133 4.772 7.590 1.00 93.50 104 LYS A CA 1
ATOM 811 C C . LYS A 1 104 ? -5.050 5.466 8.411 1.00 93.50 104 LYS A C 1
ATOM 813 O O . LYS A 1 104 ? -4.873 6.671 8.280 1.00 93.50 104 LYS A O 1
ATOM 818 N N . ILE A 1 105 ? -4.266 4.695 9.166 1.00 93.56 105 ILE A N 1
ATOM 819 C CA . ILE A 1 105 ? -3.131 5.222 9.934 1.00 93.56 105 ILE A CA 1
ATOM 820 C C . ILE A 1 105 ? -2.127 5.906 9.000 1.00 93.56 105 ILE A C 1
ATOM 822 O O . ILE A 1 105 ? -1.680 7.015 9.279 1.00 93.56 105 ILE A O 1
ATOM 826 N N . THR A 1 106 ? -1.797 5.284 7.869 1.00 93.75 106 THR A N 1
ATOM 827 C CA . THR A 1 106 ? -0.857 5.857 6.897 1.00 93.75 106 THR A CA 1
ATOM 828 C C . THR A 1 106 ? -1.358 7.193 6.332 1.00 93.75 106 THR A C 1
ATOM 830 O O . THR A 1 106 ? -0.588 8.150 6.247 1.00 93.75 106 THR A O 1
ATOM 833 N N . PHE A 1 107 ? -2.639 7.299 5.975 1.00 93.69 107 PHE A N 1
ATOM 834 C CA . PHE A 1 107 ? -3.230 8.541 5.468 1.00 93.69 107 PHE A CA 1
ATOM 835 C C . PHE A 1 107 ? -3.336 9.628 6.546 1.00 93.69 107 PHE A C 1
ATOM 837 O O . PHE A 1 107 ? -3.009 10.787 6.267 1.00 93.69 107 PHE A O 1
ATOM 844 N N . ASP A 1 108 ? -3.665 9.247 7.781 1.00 92.75 108 ASP A N 1
ATOM 845 C CA . ASP A 1 108 ? -3.663 10.146 8.938 1.00 92.75 108 ASP A CA 1
ATOM 846 C C . ASP A 1 108 ? -2.255 10.725 9.184 1.00 92.75 108 ASP A C 1
ATOM 848 O O . ASP A 1 108 ? -2.105 11.928 9.415 1.00 92.75 108 ASP A O 1
ATOM 852 N N . LEU A 1 109 ? -1.201 9.905 9.056 1.00 91.50 109 LEU A N 1
ATOM 853 C CA . LEU A 1 109 ? 0.199 10.346 9.162 1.00 91.50 109 LEU A CA 1
ATOM 854 C C . LEU A 1 109 ? 0.606 11.317 8.043 1.00 91.50 109 LEU A C 1
ATOM 856 O O . LEU A 1 109 ? 1.429 12.207 8.267 1.00 91.50 109 LEU A O 1
ATOM 860 N N . LEU A 1 110 ? 0.028 11.168 6.850 1.00 92.25 110 LEU A N 1
ATOM 861 C CA . LEU A 1 110 ? 0.233 12.074 5.715 1.00 92.25 110 LEU A CA 1
ATOM 862 C C . LEU A 1 110 ? -0.627 13.347 5.803 1.00 92.25 110 LEU A C 1
ATOM 864 O O . LEU A 1 110 ? -0.480 14.240 4.965 1.00 92.25 110 LEU A O 1
ATOM 868 N N . GLY A 1 111 ? -1.513 13.448 6.800 1.00 92.75 111 GLY A N 1
ATOM 869 C CA . GLY A 1 111 ? -2.426 14.577 6.972 1.00 92.75 111 GLY A CA 1
ATOM 870 C C . GLY A 1 111 ? -3.513 14.648 5.898 1.00 92.75 111 GLY A C 1
ATOM 871 O O . GLY A 1 111 ? -4.009 15.739 5.604 1.00 92.75 111 GLY A O 1
ATOM 872 N N . ARG A 1 112 ? -3.860 13.511 5.282 1.00 91.06 112 ARG A N 1
ATOM 873 C CA . ARG A 1 112 ? -4.951 13.405 4.308 1.00 91.06 112 ARG A CA 1
ATOM 874 C C . ARG A 1 112 ? -6.089 12.599 4.917 1.00 91.06 112 ARG A C 1
ATOM 876 O O . ARG A 1 112 ? -5.902 11.452 5.289 1.00 91.06 112 ARG A O 1
ATOM 883 N N . GLU A 1 113 ? -7.280 13.178 4.925 1.00 88.88 113 GLU A N 1
ATOM 884 C CA . GLU A 1 113 ? -8.499 12.444 5.249 1.00 88.88 113 GLU A CA 1
ATOM 885 C C . GLU A 1 113 ? -8.944 11.652 4.011 1.00 88.88 113 GLU A C 1
ATOM 887 O O . GLU A 1 113 ? -9.002 12.199 2.907 1.00 88.88 113 GLU A O 1
ATOM 892 N N . VAL A 1 114 ? -9.201 10.356 4.188 1.00 91.25 114 VAL A N 1
ATOM 893 C CA . VAL A 1 114 ? -9.704 9.452 3.145 1.00 91.25 114 VAL A CA 1
ATOM 894 C C . VAL A 1 114 ? -10.954 8.769 3.679 1.00 91.25 114 VAL A C 1
ATOM 896 O O . VAL A 1 114 ? -10.980 8.341 4.836 1.00 91.25 114 VAL A O 1
ATOM 899 N N . ASP A 1 115 ? -11.985 8.686 2.842 1.00 94.12 115 ASP A N 1
ATOM 900 C CA . ASP A 1 115 ? -13.249 8.067 3.212 1.00 94.12 115 ASP A CA 1
ATOM 901 C C . ASP A 1 115 ? -13.131 6.544 3.297 1.00 94.12 115 ASP A C 1
ATOM 903 O O . ASP A 1 115 ? -12.360 5.885 2.596 1.00 94.12 115 ASP A O 1
ATOM 907 N N . ASP A 1 116 ? -13.953 5.962 4.163 1.00 92.12 116 ASP A N 1
ATOM 908 C CA . ASP A 1 116 ? -13.981 4.522 4.393 1.00 92.12 116 ASP A CA 1
ATOM 909 C C . ASP A 1 116 ? -14.358 3.721 3.128 1.00 92.12 116 ASP A C 1
ATOM 911 O O . ASP A 1 116 ? -13.931 2.569 3.013 1.00 92.12 116 ASP A O 1
ATOM 915 N N . GLU A 1 117 ? -15.129 4.316 2.208 1.00 94.25 117 GLU A N 1
ATOM 916 C CA . GLU A 1 117 ? -15.480 3.738 0.899 1.00 94.25 117 GLU A CA 1
ATOM 917 C C . GLU A 1 117 ? -14.271 3.704 -0.050 1.00 94.25 117 GLU A C 1
ATOM 919 O O . GLU A 1 117 ? -14.021 2.684 -0.692 1.00 94.25 117 GLU A O 1
ATOM 924 N N . ASP A 1 118 ? -13.470 4.772 -0.085 1.00 93.00 118 ASP A N 1
ATOM 925 C CA . ASP A 1 118 ? -12.261 4.839 -0.915 1.00 93.00 118 ASP A CA 1
ATOM 926 C C . ASP A 1 118 ? -11.214 3.823 -0.444 1.00 93.00 118 ASP A C 1
ATOM 928 O O . ASP A 1 118 ? -10.616 3.116 -1.258 1.00 93.00 118 ASP A O 1
ATOM 932 N N . LEU A 1 119 ? -11.029 3.689 0.875 1.00 92.94 119 LEU A N 1
ATOM 933 C CA . LEU A 1 119 ? -10.134 2.680 1.455 1.00 92.94 119 LEU A CA 1
ATOM 934 C C . LEU A 1 119 ? -10.561 1.253 1.087 1.00 92.94 119 LEU A C 1
ATOM 936 O O . LEU A 1 119 ? -9.718 0.392 0.839 1.00 92.94 119 LEU A O 1
ATOM 940 N N . GLU A 1 120 ? -11.866 0.994 1.059 1.00 93.12 120 GLU A N 1
ATOM 941 C CA . GLU A 1 120 ? -12.409 -0.314 0.693 1.00 93.12 120 GLU A CA 1
ATOM 942 C C . GLU A 1 120 ? -12.250 -0.591 -0.806 1.00 93.12 120 GLU A C 1
ATOM 944 O O . GLU A 1 120 ? -11.866 -1.700 -1.178 1.00 93.12 120 GLU A O 1
ATOM 949 N N . SER A 1 121 ? -12.423 0.427 -1.656 1.00 92.75 121 SER A N 1
ATOM 950 C CA . SER A 1 121 ? -12.125 0.333 -3.090 1.00 92.75 121 SER A CA 1
ATOM 951 C C . SER A 1 121 ? -10.653 -0.005 -3.345 1.00 92.75 121 SER A C 1
ATOM 953 O O . SER A 1 121 ? -10.361 -0.878 -4.160 1.00 92.75 121 SER A O 1
ATOM 955 N N . MET A 1 122 ? -9.720 0.628 -2.620 1.00 91.38 122 MET A N 1
ATOM 956 C CA . MET A 1 122 ? -8.283 0.333 -2.736 1.00 91.38 122 MET A CA 1
ATOM 957 C C . MET A 1 122 ? -7.954 -1.117 -2.352 1.00 91.38 122 MET A C 1
ATOM 959 O O . MET A 1 122 ? -7.136 -1.762 -3.008 1.00 91.38 122 MET A O 1
ATOM 963 N N . LEU A 1 123 ? -8.593 -1.644 -1.301 1.00 91.44 123 LEU A N 1
ATOM 964 C CA . LEU A 1 123 ? -8.414 -3.039 -0.886 1.00 91.44 123 LEU A CA 1
ATOM 965 C C . LEU A 1 123 ? -9.034 -4.025 -1.884 1.00 91.44 123 LEU A C 1
ATOM 967 O O . LEU A 1 123 ? -8.450 -5.078 -2.134 1.00 91.44 123 LEU A O 1
ATOM 971 N N . ALA A 1 124 ? -10.198 -3.699 -2.446 1.00 91.75 124 ALA A N 1
ATOM 972 C CA . ALA A 1 124 ? -10.898 -4.565 -3.390 1.00 91.75 124 ALA A CA 1
ATOM 973 C C . ALA A 1 124 ? -10.088 -4.788 -4.677 1.00 91.75 124 ALA A C 1
ATOM 975 O O . ALA A 1 124 ? -9.993 -5.920 -5.148 1.00 91.75 124 ALA A O 1
ATOM 976 N N . GLU A 1 125 ? -9.442 -3.744 -5.205 1.00 87.00 125 GLU A N 1
ATOM 977 C CA . GLU A 1 125 ? -8.571 -3.865 -6.385 1.00 87.00 125 GLU A CA 1
ATOM 978 C C . GLU A 1 125 ? -7.361 -4.777 -6.137 1.00 87.00 125 GLU A C 1
ATOM 980 O O . GLU A 1 125 ? -6.932 -5.504 -7.031 1.00 87.00 125 GLU A O 1
ATOM 985 N N . ALA A 1 126 ? -6.822 -4.777 -4.915 1.00 83.06 126 ALA A N 1
ATOM 986 C CA . ALA A 1 126 ? -5.682 -5.615 -4.554 1.00 83.06 126 ALA A CA 1
ATOM 987 C C . ALA A 1 126 ? -6.043 -7.106 -4.416 1.00 83.06 126 ALA A C 1
ATOM 989 O O . ALA A 1 126 ? -5.164 -7.956 -4.548 1.00 83.06 126 ALA A O 1
ATOM 990 N N . GLN A 1 127 ? -7.310 -7.432 -4.140 1.00 78.19 127 GLN A N 1
ATOM 991 C CA . GLN A 1 127 ? -7.779 -8.814 -3.982 1.00 78.19 127 GLN A CA 1
ATOM 992 C C . GLN A 1 127 ? -8.069 -9.525 -5.313 1.00 78.19 127 GLN A C 1
ATOM 994 O O . GLN A 1 127 ? -8.166 -10.752 -5.320 1.00 78.19 127 GLN A O 1
ATOM 999 N N . ASP A 1 128 ? -8.206 -8.787 -6.418 1.00 72.81 128 ASP A N 1
ATOM 1000 C CA . ASP A 1 128 ? -8.578 -9.325 -7.740 1.00 72.81 128 ASP A CA 1
ATOM 1001 C C . ASP A 1 128 ? -7.364 -9.648 -8.648 1.00 72.81 128 ASP A C 1
ATOM 1003 O O . ASP A 1 128 ? -7.523 -9.940 -9.835 1.00 72.81 128 ASP A O 1
ATOM 1007 N N . LEU A 1 129 ? -6.139 -9.602 -8.100 1.00 60.03 129 LEU A N 1
ATOM 1008 C CA . LEU A 1 129 ? -4.862 -9.891 -8.782 1.00 60.03 129 LEU A CA 1
ATOM 1009 C C . LEU A 1 129 ? -4.268 -11.250 -8.381 1.00 60.03 129 LEU A C 1
ATOM 1011 O O . LEU A 1 129 ? -3.716 -11.928 -9.284 1.00 60.03 129 LEU A O 1
#

Secondary structure (DSSP, 8-state):
------------------------------------------PPPP------------------------GGGGS-HHHHHHHHHHHHHH-SS-SS---HHHHHHHHHHTT----HHHHHHHHHHHHT-

Radius of gyration: 32.37 Å; chains: 1; bounding box: 104×76×33 Å

pLDDT: mean 70.93, std 19.24, range [39.5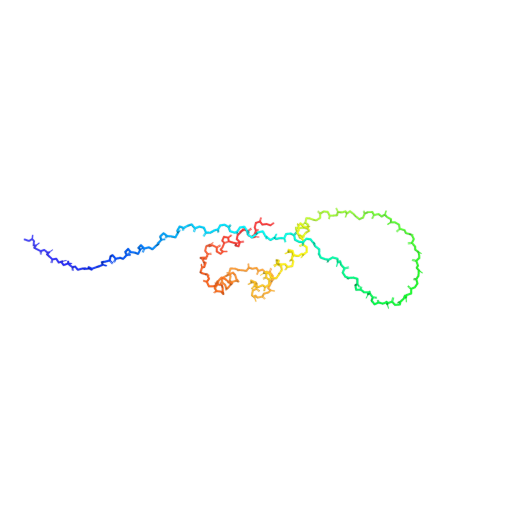, 95.38]

Organism: Caerostris extrusa (NCBI:txid172846)

InterPro domains:
  IPR002048 EF-hand domain [PF13405] (82-111)
  IPR002048 EF-hand domain [PS50222] (78-113)
  IPR002048 EF-hand domain [SM00054] (82-110)
  IPR002048 EF-hand domain [cd00051] (82-126)
  IPR011992 EF-hand domain pair [SSF47473] (74-127)
  IPR018247 EF-Hand 1, calcium-binding site [PS00018] (91-103)
  IPR050403 Myosin regulatory light chain [PTHR23049] (54-127)

Foldseek 3Di:
DDDDDDDDDDDDDDDDDDDDDDDDDDDDPPPPPPPDDDDDDDDDDDDDDDDDDDDDDDDDDDDPPPPPPPVVVVDDPVVVVVVVVVQVQQPPPPPSDRDLVSVCVVCVVVVHDDDPVVSVVVVVVVVVD

Sequence (129 aa):
MGDEDKKEKKKKSKKKSAQEADASQDGETMSVDETPDPVPESIPEPIITAPPTMEKKSSTKRKAHRCGSNVFAMFTQRKVQEFKEAFQLIDQDKDGFITKSDLKITFDLLGREVDDEDLESMLAEAQDL